Protein AF-A0A9D2PLK1-F1 (afdb_monomer_lite)

pLDDT: mean 87.23, std 17.6, range [44.84, 98.75]

Sequence (141 aa):
MKRLICLLLCILLACSLCACQQAAPSSSEAPDQQDITEEATEYFNQMLDGDFETFFNALPQGVQDNTSAEAIQKTWEEEADKLGGLPEDVTPKVSCYVPEHSDQIRVKFVIPCEEGDFKVFINYSPDGSLYNYVIWKNEAE

Radius of gyration: 23.38 Å; chains: 1; bounding box: 86×28×32 Å

Organism: NCBI:txid2838494

Structure (mmCIF, N/CA/C/O backbone):
data_AF-A0A9D2PLK1-F1
#
_entry.id   AF-A0A9D2PLK1-F1
#
loop_
_atom_site.group_PDB
_atom_site.id
_atom_site.type_symbol
_atom_site.label_atom_id
_atom_site.label_alt_id
_atom_site.label_comp_id
_atom_site.label_asym_id
_atom_site.label_entity_id
_atom_site.label_seq_id
_atom_site.pdbx_PDB_ins_code
_atom_site.Cartn_x
_atom_site.Cartn_y
_atom_site.Cartn_z
_atom_site.occupancy
_atom_site.B_iso_or_equiv
_atom_site.auth_seq_id
_atom_site.auth_comp_id
_atom_site.auth_asym_id
_atom_site.auth_atom_id
_atom_site.pdbx_PDB_model_num
ATOM 1 N N . MET A 1 1 ? 66.001 -5.897 -14.707 1.00 57.03 1 MET A N 1
ATOM 2 C CA . MET A 1 1 ? 65.064 -5.347 -13.697 1.00 57.03 1 MET A CA 1
ATOM 3 C C . MET A 1 1 ? 63.951 -4.492 -14.312 1.00 57.03 1 MET A C 1
ATOM 5 O O . MET A 1 1 ? 62.804 -4.873 -14.156 1.00 57.03 1 MET A O 1
ATOM 9 N N . LYS A 1 2 ? 64.230 -3.434 -15.097 1.00 51.41 2 LYS A N 1
ATOM 10 C CA . LYS A 1 2 ? 63.178 -2.589 -15.723 1.00 51.41 2 LYS A CA 1
ATOM 11 C C . LYS A 1 2 ? 62.196 -3.327 -16.661 1.00 51.41 2 LYS A C 1
ATOM 13 O O . LYS A 1 2 ? 61.015 -3.018 -16.656 1.00 51.41 2 LYS A O 1
ATOM 18 N N . ARG A 1 3 ? 62.653 -4.339 -17.416 1.00 57.50 3 ARG A N 1
ATOM 19 C CA . ARG A 1 3 ? 61.791 -5.119 -18.335 1.00 57.50 3 ARG A CA 1
ATOM 20 C C . ARG A 1 3 ? 60.839 -6.101 -17.630 1.00 57.50 3 ARG A C 1
ATOM 22 O O . ARG A 1 3 ? 59.746 -6.324 -18.129 1.00 57.50 3 ARG A O 1
ATOM 29 N N . LEU A 1 4 ? 61.227 -6.635 -16.465 1.00 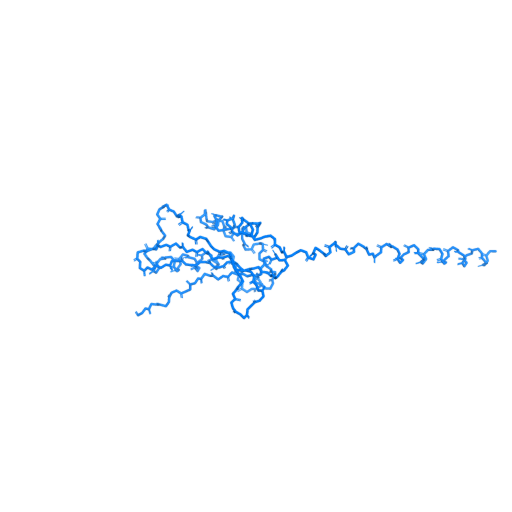59.81 4 LEU A N 1
ATOM 30 C CA . LEU A 1 4 ? 60.359 -7.505 -15.653 1.00 59.81 4 LEU A CA 1
ATOM 31 C C . LEU A 1 4 ? 59.260 -6.708 -14.935 1.00 59.81 4 LEU A C 1
ATOM 33 O O . LEU A 1 4 ? 58.141 -7.189 -14.810 1.00 59.81 4 LEU A O 1
ATOM 37 N N . ILE A 1 5 ? 59.564 -5.475 -14.520 1.00 63.69 5 ILE A N 1
ATOM 38 C CA . ILE A 1 5 ? 58.608 -4.589 -13.840 1.00 63.69 5 ILE A CA 1
ATOM 39 C C . ILE A 1 5 ? 57.499 -4.128 -14.802 1.00 63.69 5 ILE A C 1
ATOM 41 O O . ILE A 1 5 ? 56.336 -4.116 -14.414 1.00 63.69 5 ILE A O 1
ATOM 45 N N . CYS A 1 6 ? 57.821 -3.839 -16.073 1.00 58.78 6 CYS A N 1
ATOM 46 C CA . CYS A 1 6 ? 56.797 -3.535 -17.084 1.00 58.78 6 CYS A CA 1
ATOM 47 C C . CYS A 1 6 ? 55.857 -4.717 -17.352 1.00 58.78 6 CYS A C 1
ATOM 49 O O . CYS A 1 6 ? 54.655 -4.517 -17.465 1.00 58.78 6 CYS A O 1
ATOM 51 N N . LEU A 1 7 ? 56.386 -5.943 -17.427 1.00 59.31 7 LEU A N 1
ATOM 52 C CA . LEU A 1 7 ? 55.561 -7.134 -17.652 1.00 59.31 7 LEU A CA 1
ATOM 53 C C . LEU A 1 7 ? 54.607 -7.398 -16.476 1.00 59.31 7 LEU A C 1
ATOM 55 O O . LEU A 1 7 ? 53.444 -7.712 -16.702 1.00 59.31 7 LEU A O 1
ATOM 59 N N . LEU A 1 8 ? 55.063 -7.193 -15.236 1.00 59.84 8 LEU A N 1
ATOM 60 C CA . LEU A 1 8 ? 54.221 -7.312 -14.039 1.00 59.84 8 LEU A CA 1
ATOM 61 C C . LEU A 1 8 ? 53.109 -6.249 -13.983 1.00 59.84 8 LEU A C 1
ATOM 63 O O . LEU A 1 8 ? 51.981 -6.572 -13.618 1.00 59.84 8 LEU A O 1
ATOM 67 N N . LEU A 1 9 ? 53.390 -5.008 -14.398 1.00 58.97 9 LEU A N 1
ATOM 68 C CA . LEU A 1 9 ? 52.393 -3.928 -14.455 1.00 58.97 9 LEU A CA 1
ATOM 69 C C . LEU A 1 9 ? 51.320 -4.159 -15.534 1.00 58.97 9 LEU A C 1
ATOM 71 O O . LEU A 1 9 ? 50.149 -3.873 -15.295 1.00 58.97 9 LEU A O 1
ATOM 75 N N . CYS A 1 10 ? 51.686 -4.722 -16.691 1.00 59.38 10 CYS A N 1
ATOM 76 C CA . CYS A 1 10 ? 50.722 -5.062 -17.744 1.00 59.38 10 CYS A CA 1
ATOM 77 C C . CYS A 1 10 ? 49.775 -6.203 -17.337 1.00 59.38 10 CYS A C 1
ATOM 79 O O . CYS A 1 10 ? 48.598 -6.173 -17.690 1.00 59.38 10 CYS A O 1
ATOM 81 N N . ILE A 1 11 ? 50.265 -7.185 -16.573 1.00 59.38 11 ILE A N 1
ATOM 82 C CA . ILE A 1 11 ? 49.449 -8.302 -16.070 1.00 59.38 11 ILE A CA 1
ATOM 83 C C . ILE A 1 11 ? 48.470 -7.815 -14.989 1.00 59.38 11 ILE A C 1
ATOM 85 O O . ILE A 1 11 ? 47.300 -8.190 -15.010 1.00 59.38 11 ILE A O 1
ATOM 89 N N . LEU A 1 12 ? 48.905 -6.918 -14.095 1.00 56.97 12 LEU A N 1
ATOM 90 C CA . LEU A 1 12 ? 48.038 -6.318 -13.071 1.00 56.97 12 LEU A CA 1
ATOM 91 C C . LEU A 1 12 ? 46.901 -5.472 -13.672 1.00 56.97 12 LEU A C 1
ATOM 93 O O . LEU A 1 12 ? 45.772 -5.558 -13.193 1.00 56.97 12 LEU A O 1
ATOM 97 N N . LEU A 1 13 ? 47.162 -4.710 -14.744 1.00 55.38 13 LEU A N 1
ATOM 98 C CA . LEU A 1 13 ? 46.113 -3.950 -15.442 1.00 55.38 13 LEU A CA 1
ATOM 99 C C . LEU A 1 13 ? 45.095 -4.855 -16.159 1.00 55.38 13 LEU A C 1
ATOM 101 O O . LEU A 1 13 ? 43.908 -4.542 -16.175 1.00 55.38 13 LEU A O 1
ATOM 105 N N . ALA A 1 14 ? 45.531 -5.987 -16.722 1.00 53.62 14 ALA A N 1
ATOM 106 C CA . ALA A 1 14 ? 44.633 -6.938 -17.382 1.00 53.62 14 ALA A CA 1
ATOM 107 C C . ALA A 1 14 ? 43.724 -7.679 -16.382 1.00 53.62 14 ALA A C 1
ATOM 109 O O . ALA A 1 14 ? 42.560 -7.942 -16.681 1.00 53.62 14 ALA A O 1
ATOM 110 N N . CYS A 1 15 ? 44.217 -7.959 -15.171 1.00 49.38 15 CYS A N 1
ATOM 111 C CA . CYS A 1 15 ? 43.409 -8.535 -14.094 1.00 49.38 15 CYS A CA 1
ATOM 112 C C . CYS A 1 15 ? 42.398 -7.540 -13.499 1.00 49.38 15 CYS A C 1
ATOM 114 O O . CYS A 1 15 ? 41.330 -7.968 -13.066 1.00 49.38 15 CYS A O 1
ATOM 116 N N . SER A 1 16 ? 42.685 -6.231 -13.500 1.00 53.12 16 SER A N 1
ATOM 117 C CA . SER A 1 16 ? 41.765 -5.227 -12.937 1.00 53.12 16 SER A CA 1
ATOM 118 C C . SER A 1 16 ? 40.581 -4.892 -13.852 1.00 53.12 16 SER A C 1
ATOM 120 O O . SER A 1 16 ? 39.557 -4.436 -13.355 1.00 53.12 16 SER A O 1
ATOM 122 N N . LEU A 1 17 ? 40.689 -5.121 -15.164 1.00 49.19 17 LEU A N 1
ATOM 123 C CA . LEU A 1 17 ? 39.573 -4.954 -16.108 1.00 49.19 17 LEU A CA 1
ATOM 124 C C . LEU A 1 17 ? 38.639 -6.175 -16.152 1.00 49.19 17 LEU A C 1
ATOM 126 O O . LEU A 1 17 ? 37.488 -6.044 -16.548 1.00 49.19 17 LEU A O 1
ATOM 130 N N . CYS A 1 18 ? 39.110 -7.350 -15.722 1.00 49.97 18 CYS A N 1
ATOM 131 C CA . CYS A 1 18 ? 38.321 -8.588 -15.706 1.00 49.97 18 CYS A CA 1
ATOM 132 C C . CYS A 1 18 ? 37.462 -8.744 -14.431 1.00 49.97 18 CYS A C 1
ATOM 134 O O . CYS A 1 18 ? 36.553 -9.565 -14.389 1.00 49.97 18 CYS A O 1
ATOM 136 N N . ALA A 1 19 ? 37.722 -7.944 -13.389 1.00 50.41 19 ALA A N 1
ATOM 137 C CA . ALA A 1 19 ? 37.015 -8.019 -12.106 1.00 50.41 19 ALA A CA 1
ATOM 138 C C . ALA A 1 19 ? 35.835 -7.035 -11.968 1.00 50.41 19 ALA A C 1
ATOM 140 O O . ALA A 1 19 ? 35.229 -6.960 -10.903 1.00 50.41 19 ALA A O 1
ATOM 141 N N . CYS A 1 20 ? 35.486 -6.296 -13.025 1.00 56.84 20 CYS A N 1
ATOM 142 C CA . CYS A 1 20 ? 34.373 -5.344 -13.017 1.00 56.84 20 CYS A CA 1
ATOM 143 C C . CYS A 1 20 ? 33.422 -5.607 -14.184 1.00 56.84 20 CYS A C 1
ATOM 145 O O . CYS A 1 20 ? 33.274 -4.774 -15.072 1.00 56.84 20 CYS A O 1
ATOM 147 N N . GLN A 1 21 ? 32.789 -6.776 -14.190 1.00 55.12 21 GLN A N 1
ATOM 148 C CA . GLN A 1 21 ? 31.501 -6.972 -14.856 1.00 55.12 21 GLN A CA 1
ATOM 149 C C . GLN A 1 21 ? 30.826 -8.226 -14.294 1.00 55.12 21 GLN A C 1
ATOM 151 O O . GLN A 1 21 ? 30.560 -9.197 -14.988 1.00 55.12 21 GLN A O 1
ATOM 156 N N . GLN A 1 22 ? 30.509 -8.188 -13.001 1.00 53.31 22 GLN A N 1
ATOM 157 C CA . GLN A 1 22 ? 29.259 -8.798 -12.566 1.00 53.31 22 GLN A CA 1
ATOM 158 C C . GLN A 1 22 ? 28.197 -7.710 -12.714 1.00 53.31 22 GLN A C 1
ATOM 160 O O . GLN A 1 22 ? 27.796 -7.055 -11.759 1.00 53.31 22 GLN A O 1
ATOM 165 N N . ALA A 1 23 ? 27.807 -7.454 -13.966 1.00 58.72 23 ALA A N 1
ATOM 166 C CA . ALA A 1 23 ? 26.463 -6.957 -14.181 1.00 58.72 23 ALA A CA 1
ATOM 167 C C . ALA A 1 23 ? 25.554 -8.068 -13.650 1.00 58.72 23 ALA A C 1
ATOM 169 O O . ALA A 1 23 ? 25.718 -9.228 -14.043 1.00 58.72 23 ALA A O 1
ATOM 170 N N . ALA A 1 24 ? 24.672 -7.731 -12.707 1.00 57.50 24 ALA A N 1
ATOM 171 C CA . ALA A 1 24 ? 23.567 -8.609 -12.359 1.00 57.50 24 ALA A CA 1
ATOM 172 C C . ALA A 1 24 ? 22.942 -9.108 -13.673 1.00 57.50 24 ALA A C 1
ATOM 174 O O . ALA A 1 24 ? 22.873 -8.316 -14.622 1.00 57.50 24 ALA A O 1
ATOM 175 N N . PRO A 1 25 ? 22.558 -10.392 -13.787 1.00 46.31 25 PRO A N 1
ATOM 176 C CA . PRO A 1 25 ? 21.827 -10.831 -14.961 1.00 46.31 25 PRO A CA 1
ATOM 177 C C . PRO A 1 25 ? 20.632 -9.891 -15.096 1.00 46.31 25 PRO A C 1
ATOM 179 O O . PRO A 1 25 ? 19.768 -9.860 -14.224 1.00 46.31 25 PRO A O 1
ATOM 182 N N . SER A 1 26 ? 20.626 -9.062 -16.141 1.00 44.84 26 SER A N 1
ATOM 183 C CA . SER A 1 26 ? 19.424 -8.342 -16.519 1.00 44.84 26 SER A CA 1
ATOM 184 C C . SER A 1 26 ? 18.467 -9.435 -16.958 1.00 44.84 26 SER A C 1
ATOM 186 O O . SER A 1 26 ? 18.594 -9.953 -18.072 1.00 44.84 26 SER A O 1
ATOM 188 N N . SER A 1 27 ? 17.597 -9.871 -16.049 1.00 50.28 27 SER A N 1
ATOM 189 C CA . SER A 1 27 ? 16.484 -10.716 -16.433 1.00 50.28 27 SER A CA 1
ATOM 190 C C . SER A 1 27 ? 15.685 -9.901 -17.440 1.00 50.28 27 SER A C 1
ATOM 192 O O . SER A 1 27 ? 15.118 -8.866 -17.110 1.00 50.28 27 SER A O 1
ATOM 194 N N . SER A 1 28 ? 15.761 -10.292 -18.708 1.00 54.81 28 SER A N 1
ATOM 195 C CA . SER A 1 28 ? 14.945 -9.714 -19.772 1.00 54.81 28 SER A CA 1
ATOM 196 C C . SER A 1 28 ? 13.534 -10.304 -19.772 1.00 54.81 28 SER A C 1
ATOM 198 O O . SER A 1 28 ? 12.765 -10.032 -20.691 1.00 54.81 28 SER A O 1
ATOM 200 N N . GLU A 1 29 ? 13.220 -11.176 -18.812 1.00 62.34 29 GLU A N 1
ATOM 201 C CA . GLU A 1 29 ? 11.864 -11.651 -18.591 1.00 62.34 29 GLU A CA 1
ATOM 202 C C . GLU A 1 29 ? 11.084 -10.553 -17.880 1.00 62.34 29 GLU A C 1
ATOM 204 O O . GLU A 1 29 ? 11.540 -9.994 -16.883 1.00 62.34 29 GLU A O 1
ATOM 209 N N . ALA A 1 30 ? 9.918 -10.223 -18.440 1.00 68.00 30 ALA A N 1
ATOM 210 C CA . ALA A 1 30 ? 8.950 -9.401 -17.738 1.00 68.00 30 ALA A CA 1
ATOM 211 C C . ALA A 1 30 ? 8.701 -10.036 -16.360 1.00 68.00 30 ALA A C 1
ATOM 213 O O . ALA A 1 30 ? 8.596 -11.265 -16.288 1.00 68.00 30 ALA A O 1
ATOM 214 N N . PRO A 1 31 ? 8.642 -9.233 -15.289 1.00 78.31 31 PRO A N 1
ATOM 215 C CA . PRO A 1 31 ? 8.459 -9.761 -13.950 1.00 78.31 31 PRO A CA 1
ATOM 216 C C . PRO A 1 31 ? 7.156 -10.562 -13.881 1.00 78.31 31 PRO A C 1
ATOM 218 O O . PRO A 1 31 ? 6.149 -10.209 -14.510 1.00 78.31 31 PRO A O 1
ATOM 221 N N . ASP A 1 32 ? 7.201 -11.669 -13.150 1.00 90.06 32 ASP A N 1
ATOM 222 C CA . ASP A 1 32 ? 6.066 -12.565 -13.021 1.00 90.06 32 ASP A CA 1
ATOM 223 C C . ASP A 1 32 ? 4.929 -11.870 -12.248 1.00 90.06 32 ASP A C 1
ATOM 225 O O . ASP A 1 32 ? 5.116 -11.324 -11.159 1.00 90.06 32 ASP A O 1
ATOM 229 N N . GLN A 1 33 ? 3.732 -11.827 -12.843 1.00 90.56 33 GLN A N 1
ATOM 230 C CA . GLN A 1 33 ? 2.600 -11.117 -12.240 1.00 90.56 33 GLN A CA 1
ATOM 231 C C . GLN A 1 33 ? 2.070 -11.810 -10.984 1.00 90.56 33 GLN A C 1
ATOM 233 O O . GLN A 1 33 ? 1.434 -11.138 -10.167 1.00 90.56 33 GLN A O 1
ATOM 238 N N . GLN A 1 34 ? 2.280 -13.121 -10.835 1.00 94.19 34 GLN A N 1
ATOM 239 C CA . GLN A 1 34 ? 1.909 -13.839 -9.623 1.00 94.19 34 GLN A CA 1
ATOM 240 C C . GLN A 1 34 ? 2.837 -13.420 -8.484 1.00 94.19 34 GLN A C 1
ATOM 242 O O . GLN A 1 34 ? 2.318 -12.999 -7.454 1.00 94.19 34 GLN A O 1
ATOM 247 N N . ASP A 1 35 ? 4.152 -13.399 -8.706 1.00 95.62 35 ASP A N 1
ATOM 248 C CA . ASP A 1 35 ? 5.129 -12.943 -7.704 1.00 95.62 35 ASP A CA 1
ATOM 249 C C . ASP A 1 35 ? 4.827 -11.505 -7.238 1.00 95.62 35 ASP A C 1
ATOM 251 O O . ASP A 1 35 ? 4.738 -11.237 -6.039 1.00 95.62 35 ASP A O 1
ATOM 255 N N . ILE A 1 36 ? 4.557 -10.587 -8.178 1.00 97.25 36 ILE A N 1
ATOM 256 C CA . ILE A 1 36 ? 4.159 -9.202 -7.854 1.00 97.25 36 ILE A CA 1
ATOM 257 C C . ILE A 1 36 ? 2.856 -9.165 -7.041 1.00 97.25 36 ILE A C 1
ATOM 259 O O . ILE A 1 36 ? 2.711 -8.367 -6.114 1.00 97.25 36 ILE A O 1
ATOM 263 N N . THR A 1 37 ? 1.871 -9.992 -7.403 1.00 98.12 37 THR A N 1
ATOM 264 C CA . THR A 1 37 ? 0.580 -10.027 -6.699 1.00 98.12 37 THR A CA 1
ATOM 265 C C . THR A 1 37 ? 0.739 -10.572 -5.282 1.00 98.12 37 THR A C 1
ATOM 267 O O . THR A 1 37 ? 0.098 -10.053 -4.367 1.00 98.12 37 THR A O 1
ATOM 270 N N . GLU A 1 38 ? 1.574 -11.593 -5.090 1.00 98.06 38 GLU A N 1
ATOM 271 C CA . GLU A 1 38 ? 1.867 -12.193 -3.787 1.00 98.06 38 GLU A CA 1
ATOM 272 C C . GLU A 1 38 ? 2.583 -11.195 -2.870 1.00 98.06 38 GLU A C 1
ATOM 274 O O . GLU A 1 38 ? 2.097 -10.949 -1.766 1.00 98.06 38 GLU A O 1
ATOM 279 N N . GLU A 1 39 ? 3.638 -10.526 -3.349 1.00 98.25 39 GLU A N 1
ATOM 280 C CA . GLU A 1 39 ? 4.357 -9.504 -2.572 1.00 98.25 39 GLU A CA 1
ATOM 281 C C . GLU A 1 39 ? 3.439 -8.330 -2.189 1.00 98.25 39 GLU A C 1
ATOM 283 O O . GLU A 1 39 ? 3.374 -7.919 -1.030 1.00 98.25 39 GLU A O 1
ATOM 288 N N . ALA A 1 40 ? 2.659 -7.809 -3.142 1.00 98.69 40 ALA A N 1
ATOM 289 C CA . ALA A 1 40 ? 1.712 -6.729 -2.866 1.00 98.69 40 ALA A CA 1
ATOM 290 C C . ALA A 1 40 ? 0.655 -7.143 -1.832 1.00 98.69 40 ALA A C 1
ATOM 292 O O . ALA A 1 40 ? 0.228 -6.327 -1.014 1.00 98.69 40 ALA A O 1
ATOM 293 N N . THR A 1 41 ? 0.209 -8.401 -1.884 1.00 98.62 41 THR A N 1
ATOM 294 C CA . THR A 1 41 ? -0.764 -8.952 -0.934 1.00 98.62 41 THR A CA 1
ATOM 295 C C . THR A 1 41 ? -0.154 -9.082 0.457 1.00 98.62 41 THR A C 1
ATOM 297 O O . THR A 1 41 ? -0.837 -8.806 1.441 1.00 98.62 41 THR A O 1
ATOM 300 N N . GLU A 1 42 ? 1.124 -9.443 0.559 1.00 98.56 42 GLU A N 1
ATOM 301 C CA . GLU A 1 42 ? 1.844 -9.475 1.831 1.00 98.56 42 GLU A CA 1
ATOM 302 C C . GLU A 1 42 ? 1.908 -8.082 2.470 1.00 98.56 42 GLU A C 1
ATOM 304 O O . GLU A 1 42 ? 1.474 -7.927 3.613 1.00 98.56 42 GLU A O 1
ATOM 309 N N . TYR A 1 43 ? 2.320 -7.052 1.723 1.00 98.69 43 TYR A N 1
ATOM 310 C CA . TYR A 1 43 ? 2.304 -5.672 2.229 1.00 98.69 43 TYR A CA 1
ATOM 311 C C . TYR A 1 43 ? 0.902 -5.207 2.626 1.00 98.69 43 TYR A C 1
ATOM 313 O O . TYR A 1 43 ? 0.726 -4.532 3.639 1.00 98.69 43 TYR A O 1
ATOM 321 N N . PHE A 1 44 ? -0.113 -5.556 1.834 1.00 98.69 44 PHE A N 1
ATOM 322 C CA . P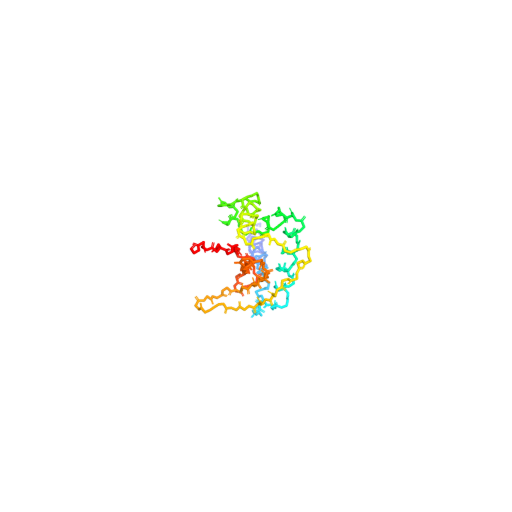HE A 1 44 ? -1.494 -5.197 2.137 1.00 98.69 44 PHE A CA 1
ATOM 323 C C . PHE A 1 44 ? -1.981 -5.825 3.447 1.00 98.69 44 PHE A C 1
ATOM 325 O O . PHE A 1 44 ? -2.587 -5.134 4.263 1.00 98.69 44 PHE A O 1
ATOM 332 N N . ASN A 1 45 ? -1.689 -7.107 3.671 1.00 98.25 45 ASN A N 1
ATOM 333 C CA . ASN A 1 45 ? -2.059 -7.806 4.901 1.00 98.25 45 ASN A CA 1
ATOM 334 C C . ASN A 1 45 ? -1.296 -7.266 6.117 1.00 98.25 45 ASN A C 1
ATOM 336 O O . ASN A 1 45 ? -1.895 -7.088 7.170 1.00 98.25 45 ASN A O 1
ATOM 340 N N . GLN A 1 46 ? -0.015 -6.923 5.967 1.00 98.12 46 GLN A N 1
ATOM 341 C CA . GLN A 1 46 ? 0.749 -6.252 7.026 1.00 98.12 46 GLN A CA 1
ATOM 342 C C . GLN A 1 46 ? 0.108 -4.915 7.420 1.00 98.12 46 GLN A C 1
ATOM 344 O O . GLN A 1 46 ? -0.095 -4.658 8.604 1.00 98.12 46 GLN A O 1
ATOM 349 N N . MET A 1 47 ? -0.292 -4.096 6.439 1.00 98.31 47 MET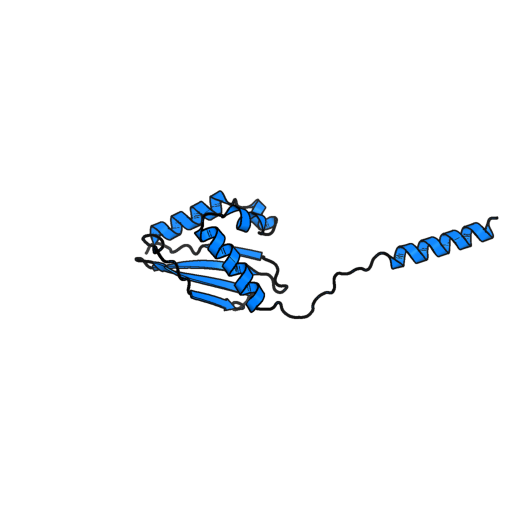 A N 1
ATOM 350 C CA . MET A 1 47 ? -1.013 -2.846 6.709 1.00 98.31 47 MET A CA 1
ATOM 351 C C . MET A 1 47 ? -2.377 -3.087 7.372 1.00 98.31 47 MET A C 1
ATOM 353 O O . MET A 1 47 ? -2.747 -2.331 8.267 1.00 98.31 47 MET A O 1
ATOM 357 N N . LEU A 1 48 ? -3.113 -4.138 6.985 1.00 97.31 48 LEU A N 1
ATOM 358 C CA . LEU A 1 48 ? -4.355 -4.536 7.666 1.00 97.31 48 LEU A CA 1
ATOM 359 C C . LEU A 1 48 ? -4.124 -4.910 9.134 1.00 97.31 48 LEU A C 1
ATOM 361 O O . LEU A 1 48 ? -4.937 -4.555 9.985 1.00 97.31 48 LEU A O 1
ATOM 365 N N . ASP A 1 49 ? -3.006 -5.569 9.431 1.00 97.12 49 ASP A N 1
ATOM 366 C CA . ASP A 1 49 ? -2.590 -5.928 10.790 1.00 97.12 49 ASP A CA 1
ATOM 367 C C . ASP A 1 49 ? -1.995 -4.736 11.573 1.00 97.12 49 ASP A C 1
ATOM 369 O O . ASP A 1 49 ? -1.630 -4.869 12.745 1.00 97.12 49 ASP A O 1
ATOM 373 N N . GLY A 1 50 ? -1.916 -3.554 10.951 1.00 97.75 50 GLY A N 1
ATOM 374 C CA . GLY A 1 50 ? -1.410 -2.317 11.547 1.00 97.75 50 GLY A CA 1
ATOM 375 C C . GLY A 1 50 ? 0.101 -2.107 11.410 1.00 97.75 50 GLY A C 1
ATOM 376 O O . GLY A 1 50 ? 0.624 -1.120 11.929 1.00 97.75 50 GLY A O 1
ATOM 377 N N . ASP A 1 51 ? 0.816 -2.986 10.707 1.00 98.62 51 ASP A N 1
ATOM 378 C CA . ASP A 1 51 ? 2.236 -2.818 10.392 1.00 98.62 51 ASP A CA 1
ATOM 379 C C . ASP A 1 51 ? 2.425 -2.023 9.093 1.00 98.62 51 ASP A C 1
ATOM 381 O O . ASP A 1 51 ? 2.588 -2.557 7.994 1.00 98.62 51 ASP A O 1
ATOM 385 N N . PHE A 1 52 ? 2.429 -0.700 9.236 1.00 98.62 52 PHE A N 1
ATOM 386 C CA . PHE A 1 52 ? 2.759 0.222 8.148 1.00 98.62 52 PHE A CA 1
ATOM 387 C C . PHE A 1 52 ? 4.267 0.466 8.006 1.00 98.62 52 PHE A C 1
ATOM 389 O O . PHE A 1 52 ? 4.707 1.008 6.988 1.00 98.62 52 PHE A O 1
ATOM 396 N N . GLU A 1 53 ? 5.069 0.098 9.008 1.00 98.75 53 GLU A N 1
ATOM 397 C CA . GLU A 1 53 ? 6.508 0.365 9.025 1.00 98.75 53 GLU A CA 1
ATOM 398 C C . GLU A 1 53 ? 7.247 -0.557 8.052 1.00 98.75 53 GLU A C 1
ATOM 400 O O . GLU A 1 53 ? 8.112 -0.087 7.308 1.00 98.75 53 GLU A O 1
ATOM 405 N N . THR A 1 54 ? 6.859 -1.833 7.974 1.00 98.31 54 THR A N 1
ATOM 406 C CA . THR A 1 54 ? 7.423 -2.776 6.996 1.00 98.31 54 THR A CA 1
ATOM 407 C C . THR A 1 54 ? 7.186 -2.304 5.562 1.00 98.31 54 THR A C 1
ATOM 409 O O . THR A 1 54 ? 8.141 -2.203 4.787 1.00 98.31 54 THR A O 1
ATOM 412 N N . PHE A 1 55 ? 5.951 -1.921 5.220 1.00 98.62 55 PHE A N 1
ATOM 413 C CA . PHE A 1 55 ? 5.645 -1.388 3.891 1.00 98.62 55 PHE A CA 1
ATOM 414 C C . PHE A 1 55 ? 6.403 -0.088 3.602 1.00 98.62 55 PHE A C 1
ATOM 416 O O . PHE A 1 55 ? 7.007 0.058 2.540 1.00 98.62 55 PHE A O 1
ATOM 423 N N . PHE A 1 56 ? 6.424 0.849 4.556 1.00 98.69 56 PHE A N 1
ATOM 424 C CA . PHE A 1 56 ? 7.144 2.113 4.406 1.00 98.69 56 PHE A CA 1
ATOM 425 C C . PHE A 1 56 ? 8.636 1.904 4.123 1.00 98.69 56 PHE A C 1
ATOM 427 O O . PHE A 1 56 ? 9.180 2.525 3.209 1.00 98.69 56 PHE A O 1
ATOM 434 N N . ASN A 1 57 ? 9.285 1.004 4.863 1.00 98.56 57 ASN A N 1
ATOM 435 C CA . ASN A 1 57 ? 10.711 0.720 4.714 1.00 98.56 57 ASN A CA 1
ATOM 436 C C . ASN A 1 57 ? 11.054 0.043 3.377 1.00 98.56 57 ASN A C 1
ATOM 438 O O . ASN A 1 57 ? 12.191 0.162 2.916 1.00 98.56 57 ASN A O 1
ATOM 442 N N . ALA A 1 58 ? 10.092 -0.637 2.746 1.00 98.50 58 ALA A N 1
ATOM 443 C CA . ALA A 1 58 ? 10.254 -1.227 1.420 1.00 98.50 58 ALA A CA 1
ATOM 444 C C . ALA A 1 58 ? 10.130 -0.200 0.279 1.00 98.50 58 ALA A C 1
ATOM 446 O O . ALA A 1 58 ? 10.665 -0.420 -0.810 1.00 98.50 58 ALA A O 1
ATOM 447 N N . LEU A 1 59 ? 9.438 0.926 0.501 1.00 98.56 59 LEU A N 1
ATOM 448 C CA . LEU A 1 59 ? 9.231 1.942 -0.534 1.00 98.56 59 LEU A CA 1
ATOM 449 C C . LEU A 1 59 ? 10.563 2.545 -1.011 1.00 98.56 59 LEU A C 1
ATOM 451 O O . LEU A 1 59 ? 11.497 2.683 -0.225 1.00 98.56 59 LEU A O 1
ATOM 455 N N . PRO A 1 60 ? 10.665 3.002 -2.270 1.00 98.19 60 PRO A N 1
ATOM 456 C CA . PRO A 1 60 ? 11.857 3.702 -2.737 1.00 98.19 60 PRO A CA 1
ATOM 457 C C . PRO A 1 60 ? 12.157 4.961 -1.919 1.00 98.19 60 PRO A C 1
ATOM 459 O O . PRO A 1 60 ? 11.239 5.690 -1.539 1.00 98.19 60 PRO A O 1
ATOM 462 N N . GLN A 1 61 ? 13.444 5.285 -1.750 1.00 97.88 61 GLN A N 1
ATOM 463 C CA . GLN A 1 61 ? 13.890 6.447 -0.966 1.00 97.88 61 GLN A CA 1
ATOM 464 C C . GLN A 1 61 ? 13.175 7.749 -1.360 1.00 97.88 61 GLN A C 1
ATOM 466 O O . GLN A 1 61 ? 12.738 8.496 -0.497 1.00 97.88 61 GLN A O 1
ATOM 471 N N . GLY A 1 62 ? 12.974 7.995 -2.660 1.00 97.44 62 GLY A N 1
ATOM 472 C CA . GLY A 1 62 ? 12.286 9.204 -3.122 1.00 97.44 62 GLY A CA 1
ATOM 473 C C . GLY A 1 62 ? 10.823 9.308 -2.664 1.00 97.44 62 GLY A C 1
ATOM 474 O O . GLY A 1 62 ? 10.306 10.414 -2.532 1.00 97.44 62 GLY A O 1
ATOM 475 N N . VAL A 1 63 ? 10.153 8.182 -2.398 1.00 97.94 63 VAL A N 1
ATOM 476 C CA . VAL A 1 63 ? 8.821 8.167 -1.772 1.00 97.94 63 VAL A CA 1
ATOM 477 C C . VAL A 1 63 ? 8.956 8.382 -0.267 1.00 97.94 63 VAL A C 1
ATOM 479 O O . VAL A 1 63 ? 8.242 9.221 0.281 1.00 97.94 63 VAL A O 1
ATOM 482 N N . GLN A 1 64 ? 9.901 7.690 0.381 1.00 98.50 64 GLN A N 1
ATOM 483 C CA . GLN A 1 64 ? 10.165 7.832 1.818 1.00 98.50 64 GLN A CA 1
ATOM 484 C C . GLN A 1 64 ? 10.493 9.278 2.215 1.00 98.50 64 GLN A C 1
ATOM 486 O O . GLN A 1 64 ? 10.028 9.748 3.245 1.00 98.50 64 GLN A O 1
ATOM 491 N N . ASP A 1 65 ? 11.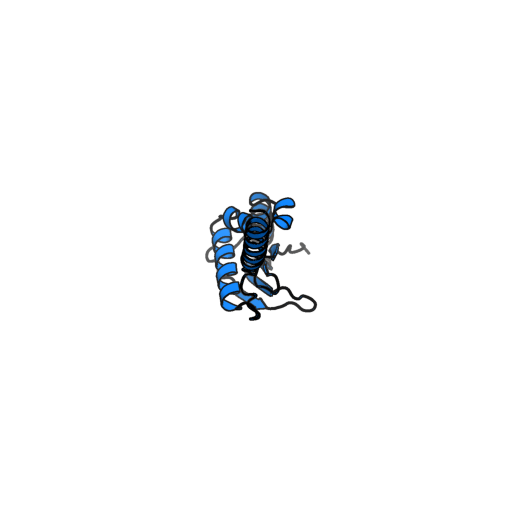206 10.023 1.369 1.00 98.38 65 ASP A N 1
ATOM 492 C CA . ASP A 1 65 ? 11.566 11.427 1.611 1.00 98.38 65 ASP A CA 1
ATOM 493 C C . ASP A 1 65 ? 10.346 12.367 1.722 1.00 98.38 65 ASP A C 1
ATOM 495 O O . ASP A 1 65 ? 10.473 13.496 2.201 1.00 98.38 65 ASP A O 1
ATOM 499 N N . ASN A 1 66 ? 9.166 11.928 1.269 1.00 97.69 66 ASN A N 1
ATOM 500 C CA . ASN A 1 66 ? 7.948 12.737 1.182 1.00 97.69 66 ASN A CA 1
ATOM 501 C C . ASN A 1 66 ? 6.794 12.224 2.063 1.00 97.69 66 ASN A C 1
ATOM 503 O O . ASN A 1 66 ? 5.710 12.809 2.040 1.00 97.69 66 ASN A O 1
ATOM 507 N N . THR A 1 67 ? 6.988 11.139 2.815 1.00 98.12 67 THR A N 1
ATOM 508 C CA . THR A 1 67 ? 5.949 10.533 3.663 1.00 98.12 67 THR A CA 1
ATOM 509 C C . THR A 1 67 ? 6.560 9.856 4.894 1.00 98.12 67 THR A C 1
ATOM 511 O O . THR A 1 67 ? 7.766 9.894 5.111 1.00 98.12 67 THR A O 1
ATOM 514 N N . SER A 1 68 ? 5.730 9.241 5.727 1.00 98.75 68 SER A N 1
ATOM 515 C CA . SER A 1 68 ? 6.149 8.371 6.828 1.00 98.75 68 SER A CA 1
ATOM 516 C C . SER A 1 68 ? 5.164 7.214 6.980 1.00 98.75 68 SER A C 1
ATOM 518 O O . SER A 1 68 ? 4.037 7.303 6.492 1.00 98.75 68 SER A O 1
ATOM 520 N N . ALA A 1 69 ? 5.552 6.152 7.692 1.00 98.69 69 ALA A N 1
ATOM 521 C CA . ALA A 1 69 ? 4.627 5.077 8.062 1.00 98.69 69 ALA A CA 1
ATOM 522 C C . ALA A 1 69 ? 3.367 5.623 8.767 1.00 98.69 69 ALA A C 1
ATOM 524 O O . ALA A 1 69 ? 2.251 5.286 8.384 1.00 98.69 69 ALA A O 1
ATOM 525 N N . GLU A 1 70 ? 3.537 6.560 9.710 1.00 98.75 70 GLU A N 1
ATOM 526 C CA . GLU A 1 70 ? 2.430 7.231 10.409 1.00 98.75 70 GLU A CA 1
ATOM 527 C C . GLU A 1 70 ? 1.523 8.018 9.447 1.00 98.75 70 GLU A C 1
ATOM 529 O O . GLU A 1 70 ? 0.302 7.989 9.576 1.00 98.75 70 GLU A O 1
ATOM 534 N N . ALA A 1 71 ? 2.087 8.703 8.447 1.00 98.56 71 ALA A N 1
ATOM 535 C CA . ALA A 1 71 ? 1.294 9.431 7.459 1.00 98.56 71 ALA A CA 1
ATOM 536 C C . ALA A 1 71 ? 0.509 8.490 6.526 1.00 98.56 71 ALA A C 1
ATOM 538 O O . ALA A 1 71 ? -0.617 8.816 6.134 1.00 98.56 71 ALA A O 1
ATOM 539 N N . ILE A 1 72 ? 1.080 7.328 6.182 1.00 98.62 72 ILE A N 1
ATOM 540 C CA . ILE A 1 72 ? 0.392 6.268 5.428 1.00 98.62 72 ILE A CA 1
ATOM 541 C C . ILE A 1 72 ? -0.779 5.739 6.250 1.00 98.62 72 ILE A C 1
ATOM 543 O O . ILE A 1 72 ? -1.907 5.769 5.761 1.00 98.62 72 ILE A O 1
ATOM 547 N N . GLN A 1 73 ? -0.518 5.329 7.494 1.00 98.75 73 GLN A N 1
ATOM 548 C CA . GLN A 1 73 ? -1.530 4.823 8.418 1.00 98.75 73 GLN A CA 1
ATOM 549 C C . GLN A 1 73 ? -2.660 5.832 8.608 1.00 98.75 73 GLN A C 1
ATOM 551 O O . GLN A 1 73 ? -3.826 5.505 8.421 1.00 98.75 73 GLN A O 1
ATOM 556 N N . LYS A 1 74 ? -2.321 7.092 8.886 1.00 98.50 74 LYS A N 1
ATOM 557 C CA . LYS A 1 74 ? -3.315 8.148 9.057 1.00 98.50 74 LYS A CA 1
ATOM 558 C C . LYS A 1 74 ? -4.189 8.317 7.815 1.00 98.50 74 LYS A C 1
ATOM 560 O O . LYS A 1 74 ? -5.397 8.457 7.935 1.00 98.50 74 LYS A O 1
ATOM 565 N N . THR A 1 75 ? -3.596 8.294 6.620 1.00 98.06 75 THR A N 1
ATOM 566 C CA . THR A 1 75 ? -4.371 8.390 5.371 1.00 98.06 75 THR A CA 1
ATOM 567 C C . THR A 1 75 ? -5.266 7.163 5.183 1.00 98.06 75 THR A C 1
ATOM 569 O O . THR A 1 75 ? -6.396 7.299 4.731 1.00 98.06 75 THR A O 1
ATOM 572 N N . TRP A 1 76 ? -4.780 5.969 5.527 1.00 98.25 76 TRP A N 1
ATOM 573 C CA . TRP A 1 76 ? -5.559 4.733 5.481 1.00 98.25 76 TRP A CA 1
ATOM 574 C C . TRP A 1 76 ? -6.787 4.814 6.389 1.00 98.25 76 TRP A C 1
ATOM 576 O O . TRP A 1 76 ? -7.901 4.584 5.927 1.00 98.25 76 TRP A O 1
ATOM 586 N N . GLU A 1 77 ? -6.584 5.183 7.653 1.00 98.06 77 GLU A N 1
ATOM 587 C CA . GLU A 1 77 ? -7.640 5.323 8.659 1.00 98.06 77 GLU A CA 1
ATOM 588 C C . GLU A 1 77 ? -8.643 6.412 8.262 1.00 98.06 77 GLU A C 1
ATOM 590 O O . GLU A 1 77 ? -9.841 6.153 8.228 1.00 98.06 77 GLU A O 1
ATOM 595 N N . GLU A 1 78 ? -8.172 7.597 7.855 1.00 97.50 78 GLU A N 1
ATOM 596 C CA . GLU A 1 78 ? -9.045 8.698 7.428 1.00 97.50 78 GLU A CA 1
ATOM 597 C C . GLU A 1 78 ? -9.920 8.327 6.222 1.00 97.50 78 GLU A C 1
ATOM 599 O O . GLU A 1 78 ? -11.091 8.706 6.173 1.00 97.50 78 GLU A O 1
ATOM 604 N N . GLU A 1 79 ? -9.376 7.621 5.226 1.00 97.62 79 GLU A N 1
ATOM 605 C CA . GLU A 1 79 ? -10.159 7.200 4.060 1.00 97.62 79 GLU A CA 1
ATOM 606 C C . GLU A 1 79 ? -11.075 6.009 4.369 1.00 97.62 79 GLU A C 1
ATOM 608 O O . GLU A 1 79 ? -12.166 5.938 3.808 1.00 97.62 79 GLU A O 1
ATOM 613 N N . ALA A 1 80 ? -10.688 5.100 5.266 1.00 97.12 80 ALA A N 1
ATOM 614 C CA . ALA A 1 80 ? -11.566 4.027 5.724 1.00 97.12 80 ALA A CA 1
ATOM 615 C C . ALA A 1 80 ? -12.750 4.582 6.531 1.00 97.12 80 ALA A C 1
ATOM 617 O O . ALA A 1 80 ? -13.895 4.218 6.265 1.00 97.12 80 ALA A O 1
ATOM 618 N N . ASP A 1 81 ? -12.503 5.511 7.455 1.00 96.88 81 ASP A N 1
ATOM 619 C CA . ASP A 1 81 ? -13.528 6.127 8.304 1.00 96.88 81 ASP A CA 1
ATOM 620 C C . ASP A 1 81 ? -14.579 6.881 7.484 1.00 96.88 81 ASP A C 1
ATOM 622 O O . ASP A 1 81 ? -15.777 6.769 7.750 1.00 96.88 81 ASP A O 1
ATOM 626 N N . LYS A 1 82 ? -14.158 7.599 6.433 1.00 95.94 82 LYS A N 1
ATOM 627 C CA . LYS A 1 82 ? -15.082 8.253 5.486 1.00 95.94 82 LYS A CA 1
ATOM 628 C C . LYS A 1 82 ? -16.039 7.275 4.812 1.00 95.94 82 LYS A C 1
ATOM 630 O O . LYS A 1 82 ? -17.094 7.698 4.353 1.00 95.94 82 LYS A O 1
ATOM 635 N N . LEU A 1 83 ? -15.660 6.002 4.724 1.00 96.25 83 LEU A N 1
ATOM 636 C CA . LEU A 1 83 ? -16.425 4.964 4.044 1.00 96.25 83 LEU A CA 1
ATOM 637 C C . LEU A 1 83 ? -17.266 4.097 4.997 1.00 96.25 83 LEU A C 1
ATOM 639 O O . LEU A 1 83 ? -17.817 3.083 4.567 1.00 96.25 83 LEU A O 1
ATOM 643 N N . GLY A 1 84 ? -17.370 4.483 6.273 1.00 95.56 84 GLY A N 1
ATOM 644 C CA . GLY A 1 84 ? -18.048 3.700 7.313 1.00 95.56 84 GLY A CA 1
ATOM 645 C C . GLY A 1 84 ? -17.141 2.681 8.013 1.00 95.56 84 GLY A C 1
ATOM 646 O O . GLY A 1 84 ? -17.628 1.831 8.754 1.00 95.56 84 GLY A O 1
ATOM 647 N N . GLY A 1 85 ? -15.825 2.770 7.802 1.00 96.81 85 GLY A N 1
ATOM 648 C CA . GLY A 1 85 ? -14.833 1.832 8.322 1.00 96.81 85 GLY A CA 1
ATOM 649 C C . GLY A 1 85 ? -14.615 0.619 7.413 1.00 96.81 85 GLY A C 1
ATOM 650 O O . GLY A 1 85 ? -15.357 0.363 6.461 1.00 96.81 85 GLY A O 1
ATOM 651 N N . LEU A 1 86 ? -13.556 -0.141 7.697 1.00 97.25 86 LEU A N 1
ATOM 652 C CA . LEU A 1 86 ? -13.340 -1.444 7.064 1.00 97.25 86 LEU A CA 1
ATOM 653 C C . LEU A 1 86 ? -14.256 -2.505 7.707 1.00 97.25 86 LEU A C 1
ATOM 655 O O . LEU A 1 86 ? -14.519 -2.429 8.908 1.00 97.25 86 LEU A O 1
ATOM 659 N N . PRO A 1 87 ? -14.730 -3.507 6.944 1.00 96.00 87 PRO A N 1
ATOM 660 C CA . PRO A 1 87 ? -15.479 -4.630 7.507 1.00 96.00 87 PRO A CA 1
ATOM 661 C C . PRO A 1 87 ? -14.608 -5.469 8.458 1.00 96.00 87 PRO A C 1
ATOM 663 O O . PRO A 1 87 ? -13.391 -5.504 8.303 1.00 96.00 87 PRO A O 1
ATOM 666 N N . GLU A 1 88 ? -15.232 -6.191 9.399 1.00 91.06 88 GLU A N 1
ATOM 667 C CA . GLU A 1 88 ? -14.513 -7.073 10.342 1.00 91.06 88 GLU A CA 1
ATOM 668 C C . GLU A 1 88 ? -13.697 -8.158 9.616 1.00 91.06 88 GLU A C 1
ATOM 670 O O . GLU A 1 88 ? -12.530 -8.372 9.931 1.00 91.06 88 GLU A O 1
ATOM 675 N N . ASP A 1 89 ? -14.292 -8.793 8.600 1.00 93.00 89 ASP A N 1
ATOM 676 C CA . ASP A 1 89 ? -13.642 -9.812 7.773 1.00 93.00 89 ASP A CA 1
ATOM 677 C C . ASP A 1 89 ? -13.254 -9.225 6.410 1.00 93.00 89 ASP A C 1
ATOM 679 O O . ASP A 1 89 ? -14.000 -9.284 5.424 1.00 93.00 89 ASP A O 1
ATOM 683 N N . VAL A 1 90 ? -12.061 -8.638 6.341 1.00 94.94 90 VAL A N 1
ATOM 684 C CA . VAL A 1 90 ? -11.560 -8.022 5.111 1.00 94.94 90 VAL A CA 1
ATOM 685 C C . VAL A 1 90 ? -11.164 -9.090 4.088 1.00 94.94 90 VAL A C 1
ATOM 687 O O . VAL A 1 90 ? -10.213 -9.841 4.273 1.00 94.94 90 VAL A O 1
ATOM 690 N N . THR A 1 91 ? -11.869 -9.125 2.954 1.00 93.94 91 THR A N 1
ATOM 691 C CA . THR A 1 91 ? -11.499 -9.933 1.780 1.00 93.94 91 THR A CA 1
ATOM 692 C C . THR A 1 91 ? -11.439 -9.032 0.544 1.00 93.94 91 THR A C 1
ATOM 694 O O . THR A 1 91 ? -12.474 -8.783 -0.083 1.00 93.94 91 THR A O 1
ATOM 697 N N . PRO A 1 92 ? -10.261 -8.495 0.177 1.00 97.25 92 PRO A N 1
ATOM 698 C CA . PRO A 1 92 ? -10.160 -7.570 -0.940 1.00 97.25 92 PRO A CA 1
ATOM 699 C C . PRO A 1 92 ? -10.341 -8.301 -2.273 1.00 97.25 92 PRO A C 1
ATOM 701 O O . PRO A 1 92 ? -9.834 -9.404 -2.487 1.00 97.25 92 PRO A O 1
ATOM 704 N N . LYS A 1 93 ? -10.984 -7.645 -3.239 1.00 98.31 93 LYS A N 1
ATOM 705 C CA . LYS A 1 93 ? -10.847 -8.031 -4.645 1.00 98.31 93 LYS A CA 1
ATOM 706 C C . LYS A 1 93 ? -9.497 -7.532 -5.156 1.00 98.31 93 LYS A C 1
ATOM 708 O O . LYS A 1 93 ? -9.280 -6.321 -5.216 1.00 98.31 93 LYS A O 1
ATOM 713 N N . VAL A 1 94 ? -8.635 -8.462 -5.559 1.00 98.44 94 VAL A N 1
ATOM 714 C CA . VAL A 1 94 ? -7.279 -8.176 -6.050 1.00 98.44 94 VAL A CA 1
ATOM 715 C C . VAL A 1 94 ? -7.220 -8.291 -7.574 1.00 98.44 94 VAL A C 1
ATOM 717 O O . VAL A 1 94 ? -7.788 -9.212 -8.165 1.00 98.44 94 VAL A O 1
ATOM 720 N N . SER A 1 95 ? -6.545 -7.350 -8.231 1.00 98.00 95 SER A N 1
ATOM 721 C CA . SER A 1 95 ? -6.235 -7.420 -9.665 1.00 98.00 95 SER A CA 1
ATOM 722 C C . SER A 1 95 ? -4.860 -6.830 -9.959 1.00 98.00 95 SER A C 1
ATOM 724 O O . SER A 1 95 ? -4.588 -5.719 -9.507 1.00 98.00 95 SER A O 1
ATOM 726 N N . CYS A 1 96 ? -4.052 -7.524 -10.762 1.00 98.06 96 CYS A N 1
ATOM 727 C CA . CYS A 1 96 ? -2.753 -7.065 -11.256 1.00 98.06 96 CYS A CA 1
ATOM 728 C C . CYS A 1 96 ? -2.844 -6.757 -12.759 1.00 98.06 96 CYS A C 1
ATOM 730 O O . CYS A 1 96 ? -3.391 -7.558 -13.518 1.00 98.06 96 CYS A O 1
ATOM 732 N N . TYR A 1 97 ? -2.401 -5.573 -13.186 1.00 96.19 97 TYR A N 1
ATOM 733 C CA . TYR A 1 97 ? -2.448 -5.144 -14.589 1.00 96.19 97 TYR A CA 1
ATOM 734 C C . TYR A 1 97 ? -1.512 -3.962 -14.863 1.00 96.19 97 TYR A C 1
ATOM 736 O O . TYR A 1 97 ? -1.115 -3.247 -13.949 1.00 96.19 97 TYR A O 1
ATOM 744 N N . VAL A 1 98 ? -1.215 -3.705 -16.138 1.00 96.38 98 VAL A N 1
ATOM 745 C CA . VAL A 1 98 ? -0.526 -2.482 -16.587 1.00 96.38 98 VAL A CA 1
ATOM 746 C C . VAL A 1 98 ? -1.582 -1.441 -16.993 1.00 96.38 98 VAL A C 1
ATOM 748 O O . VAL A 1 98 ? -2.392 -1.736 -17.878 1.00 96.38 98 VAL A O 1
ATOM 751 N N . PRO A 1 99 ? -1.661 -0.258 -16.348 1.00 94.56 99 PRO A N 1
ATOM 752 C CA . PRO A 1 99 ? -2.628 0.778 -16.706 1.00 94.56 99 PRO A CA 1
ATOM 753 C C . PRO A 1 99 ? -2.409 1.348 -18.113 1.00 94.56 99 PRO A C 1
ATOM 755 O O . PRO A 1 99 ? -1.292 1.395 -18.623 1.00 94.56 99 PRO A O 1
ATOM 758 N N . GLU A 1 100 ? -3.479 1.864 -18.720 1.00 92.94 100 GLU A N 1
ATOM 759 C CA . GLU A 1 100 ? -3.377 2.575 -19.995 1.00 92.94 100 GLU A CA 1
ATOM 760 C C . GLU A 1 100 ? -2.459 3.804 -19.852 1.00 92.94 100 GLU A C 1
ATOM 762 O O . GLU A 1 100 ? -2.571 4.568 -18.893 1.00 92.94 100 GLU A O 1
ATOM 767 N N . HIS A 1 101 ? -1.540 3.980 -20.806 1.00 92.25 101 HIS A N 1
ATOM 768 C CA . HIS A 1 101 ? -0.531 5.052 -20.825 1.00 92.25 101 HIS A CA 1
ATOM 769 C C . HIS A 1 101 ? 0.523 5.013 -19.703 1.00 92.25 101 HIS A C 1
ATOM 771 O O . HIS A 1 101 ? 1.210 6.011 -19.481 1.00 92.25 101 HIS A O 1
ATOM 777 N N . SER A 1 102 ? 0.697 3.876 -19.030 1.00 91.81 102 SER A N 1
ATOM 778 C CA . SER A 1 102 ? 1.793 3.639 -18.089 1.00 91.81 102 SER A CA 1
ATOM 779 C C . SER A 1 102 ? 2.528 2.348 -18.443 1.00 91.81 102 SER A C 1
ATOM 781 O O . SER A 1 102 ? 1.957 1.449 -19.053 1.00 91.81 102 SER A O 1
ATOM 783 N N . ASP A 1 103 ? 3.800 2.267 -18.077 1.00 92.25 103 ASP A N 1
ATOM 784 C CA . ASP A 1 103 ? 4.600 1.042 -18.092 1.00 92.25 103 ASP A CA 1
ATOM 785 C C . ASP A 1 103 ? 4.652 0.365 -16.708 1.00 92.25 103 ASP A C 1
ATOM 787 O O . ASP A 1 103 ? 5.170 -0.742 -16.577 1.00 92.25 103 ASP A O 1
ATOM 791 N N . GLN A 1 104 ? 4.076 0.999 -15.683 1.00 95.06 104 GLN A N 1
ATOM 792 C CA . GLN A 1 104 ? 4.012 0.463 -14.330 1.00 95.06 104 GLN A CA 1
ATOM 793 C C . GLN A 1 104 ? 3.031 -0.696 -14.238 1.00 95.06 104 GLN A C 1
ATOM 795 O O . GLN A 1 104 ? 1.960 -0.694 -14.846 1.00 95.06 104 GLN A O 1
ATOM 800 N N . ILE A 1 105 ? 3.367 -1.655 -13.391 1.00 97.50 105 ILE A N 1
ATOM 801 C CA . ILE A 1 105 ? 2.485 -2.752 -13.024 1.00 97.50 105 ILE A CA 1
ATOM 802 C C . ILE A 1 105 ? 1.738 -2.323 -11.765 1.00 97.50 105 ILE A C 1
ATOM 804 O O . ILE A 1 105 ? 2.343 -1.888 -10.789 1.00 97.50 105 ILE A O 1
ATOM 808 N N . ARG A 1 106 ? 0.412 -2.407 -11.777 1.00 98.25 106 ARG A N 1
ATOM 809 C CA . ARG A 1 106 ? -0.445 -2.024 -10.657 1.00 98.25 106 ARG A CA 1
ATOM 810 C C . ARG A 1 106 ? -1.121 -3.246 -10.075 1.00 98.25 106 ARG A C 1
ATOM 812 O O . ARG A 1 106 ? -1.894 -3.903 -10.771 1.00 98.25 106 ARG A O 1
ATOM 819 N N . VAL A 1 107 ? -0.946 -3.446 -8.775 1.00 98.75 107 VAL A N 1
ATOM 820 C CA . VAL A 1 107 ? -1.816 -4.306 -7.975 1.00 98.75 107 VAL A CA 1
ATOM 821 C C . VAL A 1 107 ? -2.854 -3.428 -7.291 1.00 98.75 107 VAL A C 1
ATOM 823 O O . VAL A 1 107 ? -2.532 -2.482 -6.574 1.00 98.75 107 VAL A O 1
ATOM 826 N N . LYS A 1 108 ? -4.124 -3.706 -7.569 1.00 98.69 108 LYS A N 1
ATOM 827 C CA . LYS A 1 108 ? -5.277 -2.981 -7.039 1.00 98.69 108 LYS A CA 1
ATOM 828 C C . LYS A 1 108 ? -6.034 -3.865 -6.060 1.00 98.69 108 LYS A C 1
ATOM 830 O O . LYS A 1 108 ? -6.509 -4.929 -6.453 1.00 98.69 108 LYS A O 1
ATOM 835 N N . PHE A 1 109 ? -6.221 -3.352 -4.852 1.00 98.75 109 PHE A N 1
ATOM 836 C CA . PHE A 1 109 ? -7.074 -3.908 -3.809 1.00 98.75 109 PHE A CA 1
ATOM 837 C C . PHE A 1 109 ? -8.362 -3.090 -3.732 1.00 98.75 109 PHE A C 1
ATOM 839 O O . PHE A 1 109 ? -8.319 -1.857 -3.759 1.00 98.75 109 PHE A O 1
ATOM 846 N N . VAL A 1 110 ? -9.506 -3.769 -3.671 1.00 98.56 110 VAL A N 1
ATOM 847 C CA . VAL A 1 110 ? -10.825 -3.146 -3.492 1.00 98.56 110 VAL A CA 1
ATOM 848 C C . VAL A 1 110 ? -11.551 -3.842 -2.355 1.00 98.56 110 VAL A C 1
ATOM 850 O O . VAL A 1 110 ? -11.815 -5.041 -2.454 1.00 98.56 110 VAL A O 1
ATOM 853 N N . ILE A 1 111 ? -11.893 -3.091 -1.314 1.00 98.12 111 ILE A N 1
ATOM 854 C CA . ILE A 1 111 ? -12.721 -3.550 -0.201 1.00 98.12 111 ILE A CA 1
ATOM 855 C C . ILE A 1 111 ? -14.050 -2.790 -0.268 1.00 98.12 111 ILE A C 1
ATOM 857 O O . ILE A 1 111 ? -14.037 -1.563 -0.184 1.00 98.12 111 ILE A O 1
ATOM 861 N N . PRO A 1 112 ? -15.187 -3.482 -0.429 1.00 96.75 112 PRO A N 1
ATOM 862 C CA . PRO A 1 112 ? -16.493 -2.857 -0.273 1.00 96.75 112 PRO A CA 1
ATOM 863 C C . PRO A 1 112 ? -16.709 -2.439 1.189 1.00 96.75 112 PRO A C 1
ATOM 865 O O . PRO A 1 112 ? -16.634 -3.283 2.083 1.00 96.75 112 PRO A O 1
ATOM 868 N N . CYS A 1 113 ? -16.998 -1.162 1.412 1.00 95.62 113 CYS A N 1
ATOM 869 C CA . CYS A 1 113 ? -17.422 -0.589 2.690 1.00 95.62 113 CYS A CA 1
ATOM 870 C C . CYS A 1 113 ? -18.874 -0.083 2.576 1.00 95.62 113 CYS A C 1
ATOM 872 O O . CYS A 1 113 ? -19.500 -0.206 1.519 1.00 95.62 113 CYS A O 1
ATOM 874 N N . GLU A 1 114 ? -19.431 0.459 3.660 1.00 94.31 114 GLU A N 1
ATOM 875 C CA . GLU A 1 114 ? -20.834 0.900 3.710 1.00 94.31 114 GLU A CA 1
ATOM 876 C C . GLU A 1 114 ? -21.118 2.045 2.726 1.00 94.31 114 GLU A C 1
ATOM 878 O O . GLU A 1 114 ? -22.063 1.964 1.941 1.00 94.31 114 GLU A O 1
ATOM 883 N N . GLU A 1 115 ? -20.259 3.067 2.711 1.00 94.31 115 GLU A N 1
ATOM 884 C CA . GLU A 1 115 ? -20.458 4.290 1.916 1.00 94.31 115 GLU A CA 1
ATOM 885 C C . GLU A 1 115 ? -19.682 4.279 0.583 1.00 94.31 115 GLU A C 1
ATOM 887 O O . GLU A 1 115 ? -19.648 5.267 -0.150 1.00 94.31 115 GLU A O 1
ATOM 892 N N . GLY A 1 116 ? -19.038 3.159 0.239 1.00 94.75 116 GLY A N 1
ATOM 893 C CA . GLY A 1 116 ? -18.319 3.008 -1.024 1.00 94.75 116 GLY A CA 1
ATOM 894 C C . GLY A 1 116 ? -17.162 2.021 -0.964 1.00 94.75 116 GLY A C 1
ATOM 895 O O . GLY A 1 116 ? -16.967 1.299 0.004 1.00 94.75 116 GLY A O 1
ATOM 896 N N . ASP A 1 117 ? -16.368 1.988 -2.029 1.00 97.12 117 ASP A N 1
ATOM 897 C CA . ASP A 1 117 ? -15.206 1.106 -2.110 1.00 97.12 117 ASP A CA 1
ATOM 898 C C . ASP A 1 117 ? -13.952 1.786 -1.537 1.00 97.12 117 ASP A C 1
ATOM 900 O O . ASP A 1 117 ? -13.489 2.806 -2.073 1.00 97.12 117 ASP A O 1
ATOM 904 N N . PHE A 1 118 ? -13.324 1.159 -0.545 1.00 97.88 118 PHE A N 1
ATOM 905 C CA . PHE A 1 118 ? -11.957 1.473 -0.137 1.00 97.88 118 PHE A CA 1
ATOM 906 C C . PHE A 1 118 ? -10.976 0.848 -1.135 1.00 97.88 118 PHE A C 1
ATOM 908 O O . PHE A 1 118 ? -11.082 -0.334 -1.481 1.00 97.88 118 PHE A O 1
ATOM 915 N N . LYS A 1 119 ? -10.032 1.641 -1.655 1.00 98.50 119 LYS A N 1
ATOM 916 C CA . LYS A 1 119 ? -9.113 1.195 -2.714 1.00 98.50 119 LYS A CA 1
ATOM 917 C C . LYS A 1 119 ? -7.677 1.561 -2.392 1.00 98.50 119 LYS A C 1
ATOM 919 O O . LYS A 1 119 ? -7.372 2.715 -2.102 1.00 98.50 119 LYS A O 1
ATOM 924 N N . VAL A 1 120 ? -6.793 0.587 -2.565 1.00 98.62 120 VAL A N 1
ATOM 925 C CA . VAL A 1 120 ? -5.344 0.755 -2.431 1.00 98.62 120 VAL A CA 1
ATOM 926 C C . VAL A 1 120 ? -4.687 0.249 -3.702 1.00 98.62 120 VAL A C 1
ATOM 928 O O . VAL A 1 120 ? -5.028 -0.824 -4.205 1.00 98.62 120 VAL A O 1
ATOM 931 N N . PHE A 1 121 ? -3.761 1.031 -4.243 1.00 98.50 121 PHE A N 1
ATOM 932 C CA . PHE A 1 121 ? -2.923 0.640 -5.369 1.00 98.50 121 PHE A CA 1
ATOM 933 C C . PHE A 1 121 ? -1.479 0.554 -4.895 1.00 98.50 121 PHE A C 1
ATOM 935 O O . PHE A 1 121 ? -0.955 1.532 -4.364 1.00 98.50 121 PHE A O 1
ATOM 942 N N . ILE A 1 122 ? -0.837 -0.582 -5.132 1.00 98.69 122 ILE A N 1
ATOM 943 C CA . ILE A 1 122 ? 0.607 -0.755 -4.977 1.00 98.69 122 ILE A CA 1
ATOM 944 C C . ILE A 1 122 ? 1.166 -0.873 -6.390 1.00 98.69 122 ILE A C 1
ATOM 946 O O . ILE A 1 122 ? 0.724 -1.721 -7.171 1.00 98.69 122 ILE A O 1
ATOM 950 N N . ASN A 1 123 ? 2.051 0.049 -6.760 1.00 98.31 123 ASN A N 1
ATOM 951 C CA . ASN A 1 123 ? 2.590 0.126 -8.111 1.00 98.31 123 ASN A CA 1
ATOM 952 C C . ASN A 1 123 ? 4.049 -0.308 -8.110 1.00 98.31 123 ASN A C 1
ATOM 954 O O . ASN A 1 123 ? 4.815 0.044 -7.214 1.00 98.31 123 ASN A O 1
ATOM 958 N N . TYR A 1 124 ? 4.416 -1.008 -9.169 1.00 98.31 124 TYR A N 1
ATOM 959 C CA . TYR A 1 124 ? 5.732 -1.551 -9.432 1.00 98.31 124 TYR A CA 1
ATOM 960 C C . TYR A 1 124 ? 6.243 -1.002 -10.762 1.00 98.31 124 TYR A C 1
ATOM 962 O O . TYR A 1 124 ? 5.473 -0.716 -11.684 1.00 98.31 124 TYR A O 1
ATOM 970 N N . SER A 1 125 ? 7.553 -0.847 -10.859 1.00 96.69 125 SER A N 1
ATOM 971 C CA . SER A 1 125 ? 8.255 -0.518 -12.094 1.00 96.69 125 SER A CA 1
ATOM 972 C C . SER A 1 125 ? 8.125 -1.658 -13.117 1.00 96.69 125 SER A C 1
ATOM 974 O O . SER A 1 125 ? 7.816 -2.791 -12.739 1.00 96.69 125 SER A O 1
ATOM 976 N N . PRO A 1 126 ? 8.420 -1.412 -14.408 1.00 95.00 126 PRO A N 1
ATOM 977 C CA . PRO A 1 126 ? 8.411 -2.461 -15.434 1.00 95.00 126 PRO A CA 1
ATOM 978 C C . PRO A 1 126 ? 9.353 -3.640 -15.141 1.00 95.00 126 PRO A C 1
ATOM 980 O O . PRO A 1 126 ? 9.171 -4.718 -15.698 1.00 95.00 126 PRO A O 1
ATOM 983 N N . ASP A 1 127 ? 10.367 -3.430 -14.296 1.00 94.50 127 ASP A N 1
ATOM 984 C CA . ASP A 1 127 ? 11.324 -4.449 -13.854 1.00 94.50 127 ASP A CA 1
ATOM 985 C C . ASP A 1 127 ? 10.871 -5.236 -12.610 1.00 94.50 127 ASP A C 1
ATOM 987 O O . ASP A 1 127 ? 11.587 -6.129 -12.164 1.00 94.50 127 ASP A O 1
ATOM 991 N N . GLY A 1 128 ? 9.693 -4.926 -12.062 1.00 95.31 128 GLY A N 1
ATOM 992 C CA . GLY A 1 128 ? 9.126 -5.593 -10.891 1.00 95.31 128 GLY A CA 1
ATOM 993 C C . GLY A 1 128 ? 9.537 -4.982 -9.553 1.00 95.31 128 GLY A C 1
ATOM 994 O O . GLY A 1 128 ? 9.138 -5.499 -8.519 1.00 95.31 128 GLY A O 1
ATOM 995 N N . SER A 1 129 ? 10.291 -3.881 -9.532 1.00 96.38 129 SER A N 1
ATOM 996 C CA . SER A 1 129 ? 10.638 -3.195 -8.279 1.00 96.38 129 SER A CA 1
ATOM 997 C C . SER A 1 129 ? 9.455 -2.392 -7.735 1.00 96.38 129 SER A C 1
ATOM 999 O O . SER A 1 129 ? 8.797 -1.690 -8.505 1.00 96.38 129 SER A O 1
ATOM 1001 N N . LEU A 1 130 ? 9.223 -2.408 -6.417 1.00 98.12 130 LEU A N 1
ATOM 1002 C CA . LEU A 1 130 ? 8.234 -1.535 -5.773 1.00 98.12 130 LEU A CA 1
ATOM 1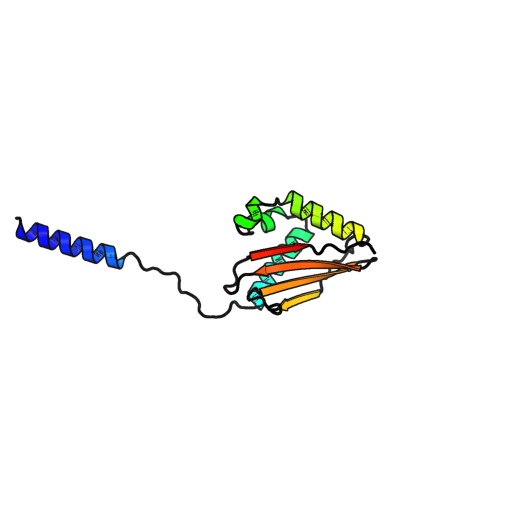003 C C . LEU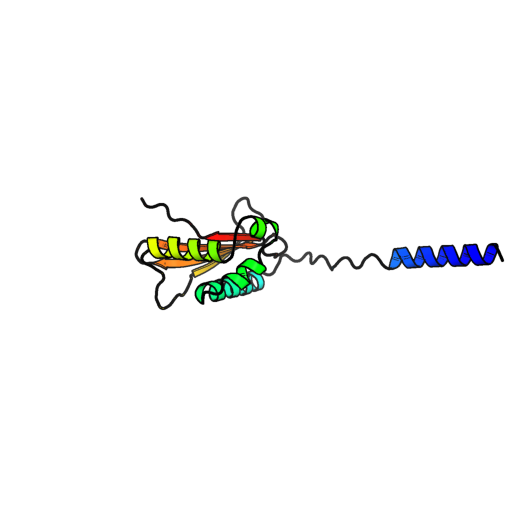 A 1 130 ? 8.503 -0.065 -6.142 1.00 98.12 130 LEU A C 1
ATOM 1005 O O . LEU A 1 130 ? 9.628 0.418 -6.026 1.00 98.12 130 LEU A O 1
ATOM 1009 N N . TYR A 1 131 ? 7.479 0.643 -6.617 1.00 97.81 131 TYR A N 1
ATOM 1010 C CA . TYR A 1 131 ? 7.609 1.995 -7.167 1.00 97.81 131 TYR A CA 1
ATOM 1011 C C . TYR A 1 131 ? 6.951 3.050 -6.278 1.00 97.81 131 TYR A C 1
ATOM 1013 O O . TYR A 1 131 ? 7.606 3.995 -5.844 1.00 97.81 131 TYR A O 1
ATOM 1021 N N . ASN A 1 132 ? 5.652 2.917 -6.008 1.00 98.19 132 ASN A N 1
ATOM 1022 C CA . ASN A 1 132 ? 4.917 3.793 -5.094 1.00 98.19 132 ASN A CA 1
ATOM 1023 C C . ASN A 1 132 ? 3.590 3.148 -4.664 1.00 98.19 132 ASN A C 1
ATOM 1025 O O . ASN A 1 132 ? 3.278 2.013 -5.026 1.00 98.19 132 ASN A O 1
ATOM 1029 N N . TYR A 1 133 ? 2.784 3.909 -3.928 1.00 98.56 133 TYR A N 1
ATOM 1030 C CA . TYR A 1 133 ? 1.459 3.500 -3.487 1.00 98.56 133 TYR A CA 1
ATOM 1031 C C . TYR A 1 133 ? 0.447 4.634 -3.637 1.00 98.56 133 TYR A C 1
ATOM 1033 O O . TYR A 1 133 ? 0.807 5.812 -3.712 1.00 98.56 133 TYR A O 1
ATOM 1041 N N . VAL A 1 134 ? -0.833 4.273 -3.672 1.00 98.12 134 VAL A N 1
ATOM 1042 C CA . VAL A 1 134 ? -1.959 5.208 -3.637 1.00 98.12 134 VAL A CA 1
ATOM 1043 C C . VAL A 1 134 ? -3.045 4.626 -2.743 1.00 98.12 134 VAL A C 1
ATOM 1045 O O . VAL A 1 134 ? -3.598 3.576 -3.053 1.00 98.12 134 VAL A O 1
ATOM 1048 N N . ILE A 1 135 ? -3.391 5.340 -1.675 1.00 98.12 135 ILE A N 1
ATOM 1049 C CA . ILE A 1 135 ? -4.661 5.152 -0.967 1.00 98.12 135 ILE A CA 1
ATOM 1050 C C . ILE A 1 135 ? -5.655 6.086 -1.654 1.00 98.12 135 ILE A C 1
ATOM 1052 O O . ILE A 1 135 ? -5.432 7.299 -1.715 1.00 98.12 135 ILE A O 1
ATOM 1056 N N . TRP A 1 136 ? -6.682 5.520 -2.284 1.00 96.62 136 TRP A N 1
ATOM 1057 C CA . TRP A 1 136 ? -7.616 6.292 -3.095 1.00 96.62 136 TRP A CA 1
ATOM 1058 C C . TRP A 1 136 ? -8.469 7.187 -2.206 1.00 96.62 136 TRP A C 1
ATOM 1060 O O . TRP A 1 136 ? -9.197 6.698 -1.347 1.00 96.62 136 TRP A O 1
ATOM 1070 N N . LYS A 1 137 ? -8.406 8.494 -2.460 1.00 91.75 137 LYS A N 1
ATOM 1071 C CA . LYS A 1 137 ? -9.237 9.469 -1.764 1.00 91.75 137 LYS A CA 1
ATOM 1072 C C . LYS A 1 137 ? -10.591 9.528 -2.442 1.00 91.75 137 LYS A C 1
ATOM 1074 O O . LYS A 1 137 ? -10.681 9.974 -3.588 1.00 91.75 137 LYS A O 1
ATOM 1079 N N . ASN A 1 138 ? -11.625 9.054 -1.760 1.00 79.69 138 ASN A N 1
ATOM 1080 C CA . ASN A 1 138 ? -12.984 9.267 -2.231 1.00 79.69 138 ASN A CA 1
ATOM 1081 C C . ASN A 1 138 ? -13.350 10.718 -1.896 1.00 79.69 138 ASN A C 1
ATOM 1083 O O . ASN A 1 138 ? -13.294 11.137 -0.739 1.00 79.69 138 ASN A O 1
ATOM 1087 N N . GLU A 1 139 ? -13.635 11.519 -2.920 1.00 76.19 139 GLU A N 1
ATOM 1088 C CA . GLU A 1 139 ? -14.198 12.846 -2.693 1.00 76.19 139 GLU A CA 1
ATOM 1089 C C . GLU A 1 139 ? -15.607 12.656 -2.125 1.00 76.19 139 GLU A C 1
ATOM 1091 O O . GLU A 1 139 ? -16.378 11.849 -2.643 1.00 76.19 139 GLU A O 1
ATOM 1096 N N . ALA A 1 140 ? -15.916 13.355 -1.030 1.00 57.78 140 ALA A N 1
ATOM 1097 C CA . ALA A 1 140 ? -17.287 13.431 -0.551 1.00 57.78 140 ALA A CA 1
ATOM 1098 C C . ALA A 1 140 ? -18.102 14.183 -1.611 1.00 57.78 140 ALA A C 1
ATOM 1100 O O . ALA A 1 140 ? -17.728 15.305 -1.968 1.00 57.78 140 ALA A O 1
ATOM 1101 N N . GLU A 1 141 ? -19.155 13.553 -2.137 1.00 50.81 141 GLU A N 1
ATOM 1102 C CA . GLU A 1 141 ? -20.140 14.232 -2.991 1.00 50.81 141 GLU A CA 1
ATOM 1103 C C . GLU A 1 141 ? -20.886 15.343 -2.234 1.00 50.81 141 GLU A C 1
ATOM 1105 O O . GLU A 1 141 ? -21.168 15.177 -1.022 1.00 50.81 141 GLU A O 1
#

Secondary structure (DSSP, 8-state):
-HHHHHHHHHHHHHHHHHTS--------SPPPHHHHHHHHHHHHHHHHTT-HHHHHHHS-HHHHTT--HHHHHHHHHHHHHTTT---SS--PEEEEEPPTT---EEEEEEEE-SSSEEEEEEEE-TTS-EEEEEE--PPP-

Foldseek 3Di:
DVVVVVVVVVVVVVVVVVPPDPPPPLPPDFDDQVVLQVVVVVQVVCVVVVNLQVVLVLEDPVQNVPAHSVRVNVLLQVQQVVQVHADPDWDWDWDWDADPPGLKIWIKTWGHGNNGIFIKIFIAHRSSRGYDIDGDHDDDD